Protein AF-A0A564Y5X0-F1 (afdb_monomer)

Secondary structure (DSSP, 8-state):
-HHHHHHHHHHTT-----SSHHHHHHHHHHHHHHHHHHHH---HHHHHHHHHHHHHHHHHHHHH-SS-TT-HHHHHHHHHHHHHHHHHHTSTTTHHHHHHHHHHHHHHS-HHHHHHHHHHHHGGG-

pLDDT: mean 91.59, std 8.65, range [53.72, 98.38]

Mean predicted aligned error: 3.65 Å

Organism: Hymenolepis diminuta (NCBI:txid6216)

Foldseek 3Di:
DVVLLVVLVVLLPPEADPPPVVSNLVVLVVVLVVLVVLVVDPDPSNVLSSLVSLLSHLVVVLVPPDPCLPPVSLQVSLVSRQVVLLVQCLDPVCVVSSLSSNVSSLSSHDPVSVVVVVVVSVVSVD

Sequence (126 aa):
MHSIISLLMGMKFFRVKMHPIEEFVSYFTFLHELGQYFLEVKEKEIRHAMTCLFVEILLPVAAVVRHEVNIPALKNFVDLLYPPAFELANKKKHVLALFPMVTCLLCVGTKTFFLNNWPPFMQLCL

Structure (mmCIF, N/CA/C/O backbone):
data_AF-A0A564Y5X0-F1
#
_entry.id   AF-A0A564Y5X0-F1
#
loop_
_atom_site.group_PDB
_atom_site.id
_atom_site.type_symbol
_atom_site.label_atom_id
_atom_site.label_alt_id
_atom_site.label_comp_id
_atom_site.label_asym_id
_atom_site.label_entity_id
_atom_site.label_seq_id
_atom_site.pdbx_PDB_ins_code
_atom_site.Cartn_x
_atom_site.Cartn_y
_atom_site.Cartn_z
_atom_site.occupancy
_atom_site.B_iso_or_equiv
_atom_site.auth_seq_id
_atom_site.auth_comp_id
_atom_site.auth_asym_id
_atom_site.auth_atom_id
_atom_site.pdbx_PDB_model_num
ATOM 1 N N . MET A 1 1 ? -20.339 10.689 0.692 1.00 63.31 1 MET A N 1
ATOM 2 C CA . MET A 1 1 ? -19.640 9.430 1.044 1.00 63.31 1 MET A CA 1
ATOM 3 C C . MET A 1 1 ? -19.872 8.333 0.005 1.00 63.31 1 MET A C 1
ATOM 5 O O . MET A 1 1 ? -18.894 7.877 -0.567 1.00 63.31 1 MET A O 1
ATOM 9 N N . HIS A 1 2 ? -21.124 7.961 -0.301 1.00 77.56 2 HIS A N 1
ATOM 10 C CA . HIS A 1 2 ? -21.431 6.883 -1.260 1.00 77.56 2 HIS A CA 1
ATOM 11 C C . HIS A 1 2 ? -20.774 7.085 -2.642 1.00 77.56 2 HIS A C 1
ATOM 13 O O . HIS A 1 2 ? -20.114 6.179 -3.134 1.00 77.56 2 HIS A O 1
ATOM 19 N N . SER A 1 3 ? -20.825 8.301 -3.201 1.00 88.31 3 SER A N 1
ATOM 20 C CA . SER A 1 3 ? -20.221 8.608 -4.509 1.00 88.31 3 SER A CA 1
ATOM 21 C C . SER A 1 3 ? -18.696 8.436 -4.552 1.00 88.31 3 SER A C 1
ATOM 23 O O . SER A 1 3 ? -18.165 7.984 -5.560 1.00 88.31 3 SER A O 1
ATOM 25 N N . ILE A 1 4 ? -17.990 8.752 -3.458 1.00 90.88 4 ILE A N 1
ATOM 26 C CA . ILE A 1 4 ? -16.527 8.590 -3.367 1.00 90.88 4 ILE A CA 1
ATOM 27 C C . ILE A 1 4 ? -16.173 7.105 -3.315 1.00 90.88 4 ILE A C 1
ATOM 29 O O . ILE A 1 4 ? -15.284 6.655 -4.027 1.00 90.88 4 ILE A O 1
ATOM 33 N N . ILE A 1 5 ? -16.898 6.325 -2.513 1.00 91.19 5 ILE A N 1
ATOM 34 C CA . ILE A 1 5 ? -16.671 4.880 -2.418 1.00 91.19 5 ILE A CA 1
ATOM 35 C C . ILE A 1 5 ? -16.963 4.205 -3.766 1.00 91.19 5 ILE A C 1
ATOM 37 O O . ILE A 1 5 ? -16.176 3.371 -4.205 1.00 91.19 5 ILE A O 1
ATOM 41 N N . SER A 1 6 ? -18.038 4.589 -4.464 1.00 91.38 6 SER A N 1
ATOM 42 C CA . SER A 1 6 ? -18.330 4.093 -5.816 1.00 91.38 6 SER A CA 1
ATOM 43 C C . SER A 1 6 ? -17.222 4.432 -6.815 1.00 91.38 6 SER A C 1
ATOM 45 O O . SER A 1 6 ? -16.843 3.571 -7.608 1.00 91.38 6 SER A O 1
ATOM 47 N N . LEU A 1 7 ? -16.664 5.647 -6.750 1.00 92.94 7 LEU A N 1
ATOM 48 C CA . LEU A 1 7 ? -15.524 6.043 -7.576 1.00 92.94 7 LEU A CA 1
ATOM 49 C C . LEU A 1 7 ? -14.298 5.166 -7.286 1.00 92.94 7 LEU A C 1
ATOM 51 O O . LEU A 1 7 ? -13.752 4.566 -8.208 1.00 92.94 7 LEU A O 1
ATOM 55 N N . LEU A 1 8 ? -13.919 5.017 -6.012 1.00 93.50 8 LEU A N 1
ATOM 56 C CA . LEU A 1 8 ? -12.794 4.172 -5.590 1.00 93.50 8 LEU A CA 1
ATOM 57 C C . LEU A 1 8 ? -12.979 2.711 -6.024 1.00 93.50 8 LEU A C 1
ATOM 59 O O . LEU A 1 8 ? -12.039 2.082 -6.504 1.00 93.50 8 LEU A O 1
ATOM 63 N N . MET A 1 9 ? -14.199 2.178 -5.924 1.00 89.50 9 MET A N 1
ATOM 64 C CA . MET A 1 9 ? -14.514 0.836 -6.415 1.00 89.50 9 MET A CA 1
ATOM 65 C C . MET A 1 9 ? -14.356 0.711 -7.934 1.00 89.50 9 MET A C 1
ATOM 67 O O . MET A 1 9 ? -13.952 -0.348 -8.410 1.00 89.50 9 MET A O 1
ATOM 71 N N . GLY A 1 10 ? -14.649 1.764 -8.701 1.00 91.75 10 GLY A N 1
ATOM 72 C CA . GLY A 1 10 ? -14.394 1.803 -10.143 1.00 91.75 10 GLY A CA 1
ATOM 73 C C . GLY A 1 10 ? -12.901 1.835 -10.482 1.00 91.75 10 GLY A C 1
ATOM 74 O O . GLY A 1 10 ? -12.476 1.260 -11.481 1.00 91.75 10 GLY A O 1
ATOM 75 N N . MET A 1 11 ? -12.079 2.432 -9.618 1.00 94.19 11 MET A N 1
ATOM 76 C CA . MET A 1 11 ? -10.634 2.552 -9.832 1.00 94.19 11 MET A CA 1
ATOM 77 C C . MET A 1 11 ? -9.872 1.231 -9.695 1.00 94.19 11 MET A C 1
ATOM 79 O O . MET A 1 11 ? -8.729 1.158 -10.131 1.00 94.19 11 MET A O 1
ATOM 83 N N . LYS A 1 12 ? -10.487 0.158 -9.176 1.00 87.38 12 LYS A N 1
ATOM 84 C CA . LYS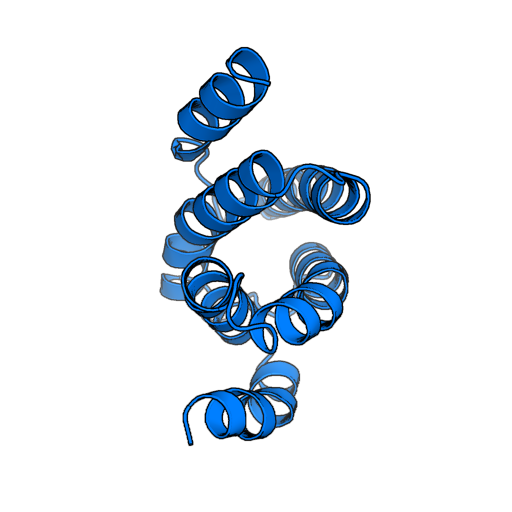 A 1 12 ? -9.848 -1.173 -9.089 1.00 87.38 12 LYS A CA 1
ATOM 85 C C . LYS A 1 12 ? -9.411 -1.742 -10.446 1.00 87.38 12 LYS A C 1
ATOM 87 O O . LYS A 1 12 ? -8.606 -2.663 -10.507 1.00 87.38 12 LYS A O 1
ATOM 92 N N . PHE A 1 13 ? -9.959 -1.214 -11.543 1.00 88.44 13 PHE A N 1
ATOM 93 C CA . PHE A 1 13 ? -9.575 -1.586 -12.904 1.00 88.44 13 PHE A CA 1
ATOM 94 C C . PHE A 1 13 ? -8.334 -0.844 -13.413 1.00 88.44 13 PHE A C 1
ATOM 96 O O . PHE A 1 13 ? -7.881 -1.122 -14.522 1.00 88.44 13 PHE A O 1
ATOM 103 N N . PHE A 1 14 ? -7.769 0.075 -12.626 1.00 91.06 14 PHE A N 1
ATOM 104 C CA . PHE A 1 14 ? -6.496 0.716 -12.924 1.00 91.06 14 PHE A CA 1
ATOM 105 C C . PHE A 1 14 ? -5.388 -0.341 -13.004 1.00 91.06 14 PHE A C 1
ATOM 107 O O . PHE A 1 14 ? -5.143 -1.085 -12.054 1.00 91.06 14 PHE A O 1
ATOM 114 N N . ARG A 1 15 ? -4.730 -0.436 -14.163 1.00 89.75 15 ARG A N 1
ATOM 115 C CA . ARG A 1 15 ? -3.658 -1.404 -14.413 1.00 89.75 15 ARG A CA 1
ATOM 116 C C . ARG A 1 15 ? -2.332 -0.678 -14.542 1.00 89.75 15 ARG A C 1
ATOM 118 O O . ARG A 1 15 ? -2.132 0.082 -15.483 1.00 89.75 15 ARG A O 1
ATOM 125 N N . VAL A 1 16 ? -1.425 -0.970 -13.620 1.00 91.50 16 VAL A N 1
ATOM 126 C CA . VAL A 1 16 ? -0.036 -0.524 -13.696 1.00 91.50 16 VAL A CA 1
ATOM 127 C C . VAL A 1 16 ? 0.696 -1.379 -14.724 1.00 91.50 16 VAL A C 1
ATOM 129 O O . VAL A 1 16 ? 0.649 -2.609 -14.663 1.00 91.50 16 VAL A O 1
ATOM 132 N N . LYS A 1 17 ? 1.395 -0.729 -15.653 1.00 89.19 17 LYS A N 1
ATOM 133 C CA . LYS A 1 17 ? 2.390 -1.373 -16.515 1.00 89.19 17 LYS A CA 1
ATOM 134 C C . LYS A 1 17 ? 3.785 -1.053 -15.992 1.00 89.19 17 LYS A C 1
ATOM 136 O O . LYS A 1 17 ? 4.023 0.069 -15.559 1.00 89.19 17 LYS A O 1
ATOM 141 N N . MET A 1 18 ? 4.692 -2.025 -16.064 1.00 85.50 18 MET A N 1
ATOM 142 C CA . MET A 1 18 ? 6.096 -1.840 -15.661 1.00 85.50 18 MET A CA 1
ATOM 143 C C . MET A 1 18 ? 6.926 -1.127 -16.738 1.00 85.50 18 MET A C 1
ATOM 145 O O . MET A 1 18 ? 7.901 -0.447 -16.431 1.00 85.50 18 MET A O 1
ATOM 149 N N . HIS A 1 19 ? 6.521 -1.258 -18.004 1.00 85.44 19 HIS A N 1
ATOM 150 C CA . HIS A 1 19 ? 7.206 -0.665 -19.146 1.00 85.44 19 HIS A CA 1
ATOM 151 C C . HIS A 1 19 ? 6.237 0.126 -20.037 1.00 85.44 19 HIS A C 1
ATOM 153 O O . HIS A 1 19 ? 5.120 -0.353 -20.269 1.00 85.44 19 HIS A O 1
ATOM 159 N N . PRO A 1 20 ? 6.680 1.269 -20.595 1.00 90.75 20 PRO A N 1
ATOM 160 C CA . PRO A 1 20 ? 7.971 1.921 -20.338 1.00 90.75 20 PRO A CA 1
ATOM 161 C C . PRO A 1 20 ? 8.046 2.516 -18.914 1.00 90.75 20 PRO A C 1
ATOM 163 O O . PRO A 1 20 ? 7.029 2.664 -18.235 1.00 90.75 20 PRO A O 1
ATOM 166 N N . ILE A 1 21 ? 9.257 2.802 -18.428 1.00 87.69 21 ILE A N 1
ATOM 167 C CA . ILE A 1 21 ? 9.482 3.187 -17.023 1.00 87.69 21 ILE A CA 1
ATOM 168 C C . ILE A 1 21 ? 8.804 4.518 -16.664 1.00 87.69 21 ILE A C 1
ATOM 170 O O . ILE A 1 21 ? 8.351 4.710 -15.539 1.00 87.69 21 ILE A O 1
ATOM 174 N N . GLU A 1 22 ? 8.679 5.426 -17.626 1.00 90.69 22 GLU A N 1
ATOM 175 C CA . GLU A 1 22 ? 8.035 6.729 -17.470 1.00 90.69 22 GLU A CA 1
ATOM 176 C C . GLU A 1 22 ? 6.5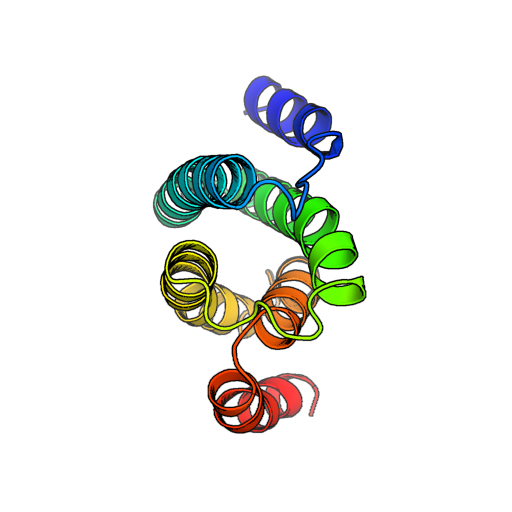31 6.592 -17.181 1.00 90.69 22 GLU A C 1
ATOM 178 O O . GLU A 1 22 ? 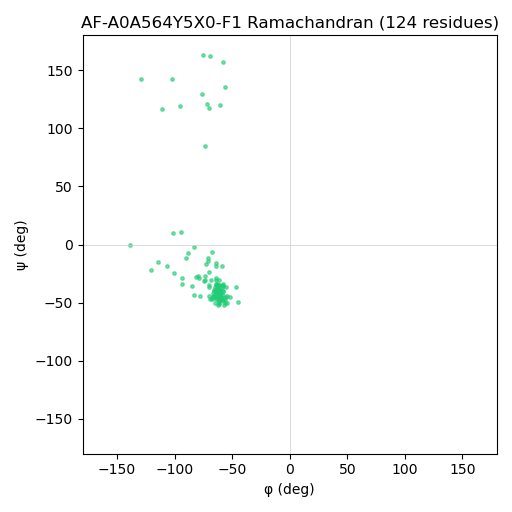5.977 7.337 -16.366 1.00 90.69 22 GLU A O 1
ATOM 183 N N . GLU A 1 23 ? 5.872 5.607 -17.804 1.00 91.44 23 GLU A N 1
ATOM 184 C CA . GLU A 1 23 ? 4.475 5.269 -17.513 1.00 91.44 23 GLU A CA 1
ATOM 185 C C . GLU A 1 23 ? 4.349 4.699 -16.101 1.00 91.44 23 GLU A C 1
ATOM 187 O O . GLU A 1 23 ? 3.499 5.151 -15.334 1.00 91.44 23 GLU A O 1
ATOM 192 N N . PHE A 1 24 ? 5.238 3.774 -15.722 1.00 91.12 24 PHE A N 1
ATOM 193 C CA . PHE A 1 24 ? 5.271 3.225 -14.366 1.00 91.12 24 PHE A CA 1
ATOM 194 C C . PHE A 1 24 ? 5.419 4.320 -13.304 1.00 91.12 24 PHE A C 1
ATOM 196 O O . PHE A 1 24 ? 4.664 4.350 -12.330 1.00 91.12 24 PHE A O 1
ATOM 203 N N . VAL A 1 25 ? 6.359 5.249 -13.506 1.00 92.06 25 VAL A N 1
ATOM 204 C CA . VAL A 1 25 ? 6.567 6.389 -12.605 1.00 92.06 25 VAL A CA 1
ATOM 205 C C . VAL A 1 25 ? 5.305 7.240 -12.523 1.00 92.06 25 VAL A C 1
ATOM 207 O O . VAL A 1 25 ? 4.872 7.548 -11.418 1.00 92.06 25 VAL A O 1
ATOM 210 N N . SER A 1 26 ? 4.667 7.546 -13.654 1.00 93.69 26 SER A N 1
ATOM 211 C CA . SER A 1 26 ? 3.431 8.339 -13.691 1.00 93.69 26 SER A CA 1
ATOM 212 C C . SER A 1 26 ? 2.275 7.655 -12.952 1.00 93.69 26 SER A C 1
ATOM 214 O O . SER A 1 26 ? 1.537 8.309 -12.211 1.00 93.69 26 SER A O 1
ATOM 216 N N . TYR A 1 27 ? 2.145 6.328 -13.074 1.00 95.00 27 TYR A N 1
ATOM 217 C CA . TYR A 1 27 ? 1.176 5.555 -12.297 1.00 95.00 27 TYR A CA 1
ATOM 218 C C . TYR A 1 27 ? 1.450 5.650 -10.795 1.00 95.00 27 TYR A C 1
ATOM 220 O O . TYR A 1 27 ? 0.521 5.865 -10.019 1.00 95.00 27 TYR A O 1
ATOM 228 N N . PHE A 1 28 ? 2.709 5.532 -10.369 1.00 94.50 28 PHE A N 1
ATOM 229 C CA . PHE A 1 28 ? 3.062 5.632 -8.952 1.00 94.50 28 PHE A CA 1
ATOM 230 C C . PHE A 1 28 ? 3.005 7.057 -8.402 1.00 94.50 28 PHE A C 1
ATOM 232 O O . PHE A 1 28 ? 2.703 7.218 -7.223 1.00 94.50 28 PHE A O 1
ATOM 239 N N . THR A 1 29 ? 3.196 8.087 -9.227 1.00 94.94 29 THR A N 1
ATOM 240 C CA . THR A 1 29 ? 2.906 9.478 -8.852 1.00 94.94 29 THR A CA 1
ATOM 241 C C . THR A 1 29 ? 1.422 9.648 -8.537 1.00 94.94 29 THR A C 1
ATOM 243 O O . THR A 1 29 ? 1.083 10.143 -7.465 1.00 94.94 29 THR A O 1
ATOM 246 N N . PHE A 1 30 ? 0.536 9.145 -9.400 1.00 95.75 30 PHE A N 1
ATOM 247 C CA . PHE A 1 30 ? -0.905 9.156 -9.140 1.00 95.75 30 PHE A CA 1
ATOM 248 C C . PHE A 1 30 ? -1.280 8.361 -7.879 1.00 95.75 30 PHE A C 1
ATOM 250 O O . PHE A 1 30 ? -2.027 8.837 -7.024 1.00 95.75 30 PHE A O 1
ATOM 257 N N . LEU A 1 31 ? -0.730 7.154 -7.711 1.00 96.69 31 LEU A N 1
ATOM 258 C CA . LEU A 1 31 ? -0.959 6.365 -6.497 1.00 96.69 31 LEU A CA 1
ATOM 259 C C . LEU A 1 31 ? -0.437 7.077 -5.247 1.00 96.69 31 LEU A C 1
ATOM 261 O O . LEU A 1 31 ? -1.060 6.975 -4.195 1.00 96.69 31 LEU A O 1
ATOM 265 N N . HIS A 1 32 ? 0.663 7.820 -5.344 1.00 97.06 32 HIS A N 1
ATOM 266 C CA .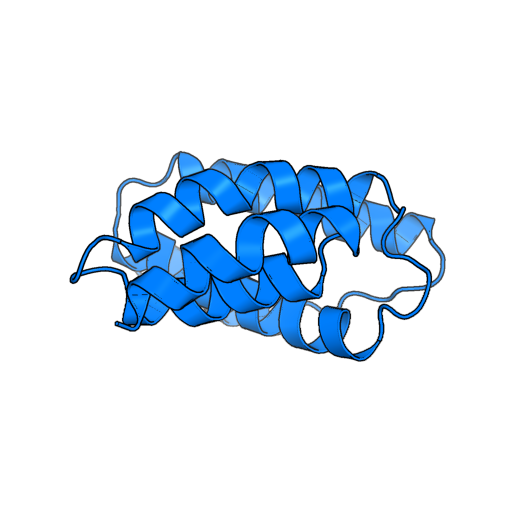 HIS A 1 32 ? 1.194 8.612 -4.241 1.00 97.06 32 HIS A CA 1
ATOM 267 C C . HIS A 1 32 ? 0.247 9.750 -3.841 1.00 97.06 32 HIS A C 1
ATOM 269 O O . HIS A 1 32 ? 0.059 9.970 -2.648 1.00 97.06 32 HIS A O 1
ATOM 275 N N . GLU A 1 33 ? -0.411 10.420 -4.789 1.00 97.06 33 GLU A N 1
ATOM 276 C CA . GLU A 1 33 ? -1.466 11.406 -4.494 1.00 97.06 33 GLU A CA 1
ATOM 277 C C . GLU A 1 33 ? -2.659 10.762 -3.774 1.00 97.06 33 GLU A C 1
ATOM 279 O O . GLU A 1 33 ? -3.133 11.282 -2.761 1.00 97.06 33 GLU A O 1
ATOM 284 N N . LEU A 1 34 ? -3.093 9.575 -4.216 1.00 97.25 34 LEU A N 1
ATOM 285 C CA . LEU A 1 34 ? -4.088 8.796 -3.471 1.00 97.25 34 LEU A CA 1
ATOM 286 C C . LEU A 1 34 ? -3.568 8.403 -2.086 1.00 97.25 34 LEU A C 1
ATOM 288 O O . LEU A 1 34 ? -4.326 8.380 -1.122 1.00 97.25 34 LEU A O 1
ATOM 292 N N . GLY A 1 35 ? -2.279 8.098 -1.965 1.00 97.94 35 GLY A N 1
ATOM 293 C CA . GLY A 1 35 ? -1.637 7.807 -0.693 1.00 97.94 35 GLY A CA 1
ATOM 294 C C . GLY A 1 35 ? -1.721 8.988 0.271 1.00 97.94 35 GLY A C 1
ATOM 295 O O . GLY A 1 35 ? -2.089 8.794 1.424 1.00 97.94 35 GLY A O 1
ATOM 296 N N . GLN A 1 36 ? -1.480 10.213 -0.202 1.00 98.19 36 GLN A N 1
ATOM 297 C CA . GLN A 1 36 ? -1.669 11.431 0.595 1.00 98.19 36 GLN A CA 1
ATOM 298 C C . GLN A 1 36 ? -3.130 11.592 1.023 1.00 98.19 36 GLN A C 1
ATOM 300 O O . GLN A 1 36 ? -3.409 11.766 2.209 1.00 98.19 36 GLN A O 1
ATOM 305 N N . TYR A 1 37 ? -4.076 11.413 0.095 1.00 97.38 37 TYR A N 1
ATOM 306 C CA . TYR A 1 37 ? -5.502 11.466 0.419 1.00 97.38 37 TYR A CA 1
ATOM 307 C C . TYR A 1 37 ? -5.890 10.438 1.498 1.00 97.38 37 TYR A C 1
ATOM 309 O O . TYR A 1 37 ? -6.626 10.761 2.430 1.00 97.38 37 T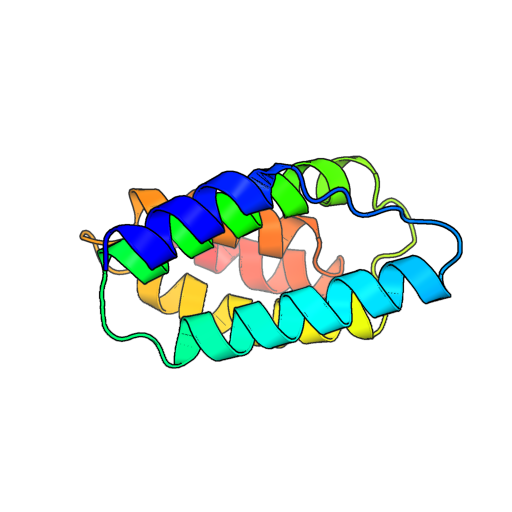YR A O 1
ATOM 317 N N . PHE A 1 38 ? -5.338 9.221 1.448 1.00 97.75 38 PHE A N 1
ATOM 318 C CA . PHE A 1 38 ? -5.561 8.195 2.474 1.00 97.75 38 PHE A CA 1
ATOM 319 C C . PHE A 1 38 ? 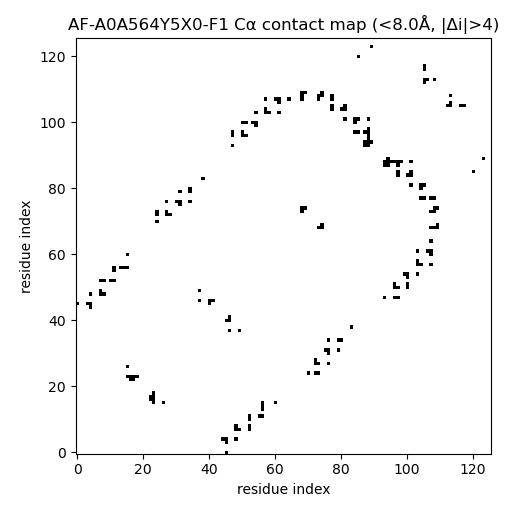-5.148 8.660 3.882 1.00 97.75 38 PHE A C 1
ATOM 321 O O . PHE A 1 38 ? -5.815 8.301 4.858 1.00 97.75 38 PHE A O 1
ATOM 328 N N . LEU A 1 39 ? -4.083 9.462 3.997 1.00 97.69 39 LEU A N 1
ATOM 329 C CA . LEU A 1 39 ? -3.607 10.002 5.276 1.00 97.69 39 LEU A CA 1
ATOM 330 C C . LEU A 1 39 ? -4.507 11.121 5.819 1.00 97.69 39 LEU A C 1
ATOM 332 O O . LEU A 1 39 ? -4.639 11.264 7.035 1.00 97.69 39 LEU A O 1
ATOM 336 N N . GLU A 1 40 ? -5.151 11.885 4.937 1.00 96.94 40 GLU A N 1
ATOM 337 C CA . GLU A 1 40 ? -5.996 13.031 5.296 1.00 96.94 40 GLU A CA 1
ATOM 338 C C . GLU A 1 40 ? -7.440 12.644 5.645 1.00 96.94 40 GLU A C 1
ATOM 340 O O . GLU A 1 40 ? -8.055 13.236 6.539 1.00 96.94 40 GLU A O 1
ATOM 345 N N . VAL A 1 41 ? -7.990 11.639 4.956 1.00 95.56 41 VAL A N 1
ATOM 346 C CA . VAL A 1 41 ? -9.369 11.158 5.144 1.00 95.56 41 VAL A CA 1
ATOM 347 C C . VAL A 1 41 ? -9.601 10.765 6.596 1.00 95.56 41 VAL A C 1
ATOM 349 O O . VA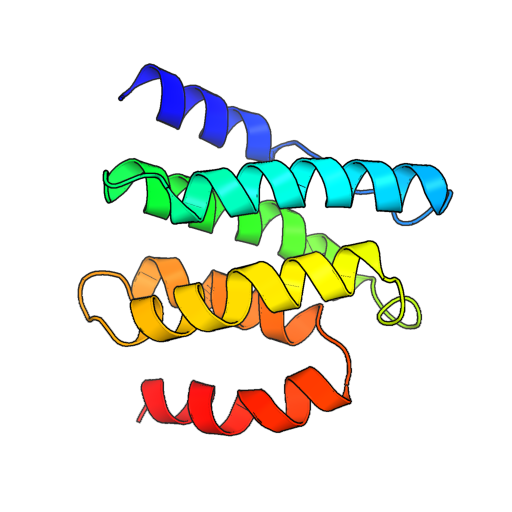L A 1 41 ? -8.787 10.055 7.178 1.00 95.56 41 VAL A O 1
ATOM 352 N N . LYS A 1 42 ? -10.732 11.143 7.201 1.00 93.69 42 LYS A N 1
ATOM 353 C CA . LYS A 1 42 ? -11.085 10.765 8.591 1.00 93.69 42 LYS A CA 1
ATOM 354 C C . LYS A 1 42 ? -12.084 9.613 8.646 1.00 93.69 42 LYS A C 1
ATOM 356 O O . LYS A 1 42 ? -12.133 8.866 9.623 1.00 93.69 42 LYS A O 1
ATOM 361 N N . GLU A 1 43 ? -12.853 9.464 7.580 1.00 95.00 43 GLU A N 1
ATOM 362 C CA . GLU A 1 43 ? -13.911 8.492 7.390 1.00 95.00 43 GLU A CA 1
ATOM 363 C C . GLU A 1 43 ? -13.319 7.089 7.239 1.00 95.00 43 GLU A C 1
ATOM 365 O O . GLU A 1 43 ? -12.579 6.787 6.297 1.00 95.00 43 GLU A O 1
ATOM 370 N N . LYS A 1 44 ? -13.668 6.203 8.173 1.00 94.00 44 LYS A N 1
ATOM 371 C CA . LYS A 1 44 ? -13.163 4.827 8.216 1.00 94.00 44 LYS A CA 1
ATOM 372 C C . LYS A 1 44 ? -13.488 4.070 6.928 1.00 94.00 44 LYS A C 1
ATOM 374 O O . LYS A 1 44 ? -12.639 3.351 6.414 1.00 94.00 44 LYS A O 1
ATOM 379 N N . GLU A 1 45 ? -14.705 4.229 6.429 1.00 94.56 45 GLU A N 1
ATOM 380 C CA . GLU A 1 45 ? -15.245 3.521 5.272 1.00 94.56 45 GLU A CA 1
ATOM 381 C C . GLU A 1 45 ? -14.479 3.891 3.999 1.00 94.56 45 GLU A C 1
ATOM 383 O O . GLU A 1 45 ? -14.173 3.020 3.187 1.00 94.56 45 GLU A O 1
ATOM 388 N N . ILE A 1 46 ? -14.104 5.167 3.856 1.00 96.12 46 ILE A N 1
ATOM 389 C CA . ILE A 1 46 ? -13.296 5.641 2.728 1.00 96.12 46 ILE A CA 1
ATOM 390 C C . ILE A 1 46 ? -11.876 5.085 2.843 1.00 96.12 46 ILE A C 1
ATOM 392 O O . ILE A 1 46 ? -11.389 4.499 1.880 1.00 96.12 46 ILE A O 1
ATOM 396 N N . ARG A 1 47 ? -11.237 5.163 4.023 1.00 96.06 47 ARG A N 1
ATOM 397 C CA . ARG A 1 47 ? -9.906 4.560 4.225 1.00 96.06 47 ARG A CA 1
ATOM 398 C C . ARG A 1 47 ? -9.902 3.074 3.887 1.00 96.06 47 ARG A C 1
ATOM 400 O O . ARG A 1 47 ? -9.008 2.618 3.190 1.00 96.06 47 ARG A O 1
ATOM 407 N N . HIS A 1 48 ? -10.904 2.326 4.348 1.00 96.94 48 HIS A N 1
ATOM 408 C CA . HIS A 1 48 ? -11.035 0.894 4.065 1.00 96.94 48 HIS A CA 1
ATOM 409 C C . HIS A 1 48 ? -11.227 0.614 2.572 1.00 96.94 48 HIS A C 1
ATOM 411 O O . HIS A 1 48 ? -10.571 -0.280 2.045 1.00 96.94 48 HIS A O 1
ATOM 417 N N . ALA A 1 49 ? -12.039 1.406 1.868 1.00 96.50 49 ALA A N 1
ATOM 418 C CA . ALA A 1 49 ? -12.177 1.288 0.417 1.00 96.50 49 ALA A CA 1
ATOM 419 C C . ALA A 1 49 ? -10.853 1.564 -0.320 1.00 96.50 49 ALA A C 1
ATOM 421 O O . ALA A 1 49 ? -10.500 0.834 -1.244 1.00 96.50 49 ALA A O 1
ATOM 422 N N . MET A 1 50 ? -10.088 2.570 0.117 1.00 97.50 50 MET A N 1
ATOM 423 C CA . MET A 1 50 ? -8.763 2.868 -0.438 1.00 97.50 50 MET A CA 1
ATOM 424 C C . MET A 1 50 ? -7.753 1.758 -0.155 1.00 97.50 50 MET A C 1
ATOM 426 O O . MET A 1 50 ? -6.981 1.392 -1.032 1.00 97.50 50 MET A O 1
ATOM 430 N N . THR A 1 51 ? -7.782 1.176 1.043 1.00 97.62 51 THR A N 1
ATOM 431 C CA . THR A 1 51 ? -6.962 0.013 1.388 1.00 97.62 51 THR A CA 1
ATOM 432 C C . THR A 1 51 ? -7.226 -1.151 0.433 1.00 97.62 51 THR A C 1
ATOM 434 O O . THR A 1 51 ? -6.277 -1.719 -0.10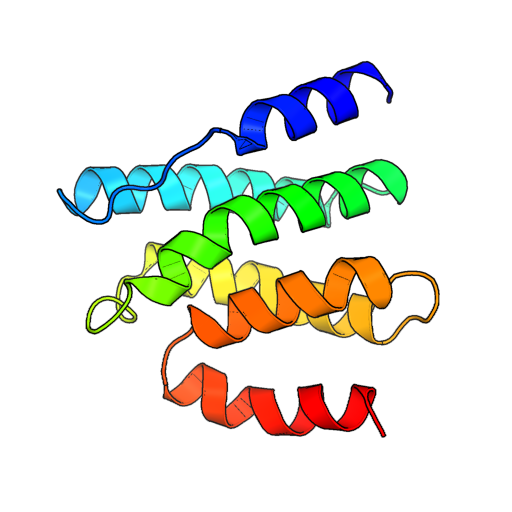4 1.00 97.62 51 THR A O 1
ATOM 437 N N . CYS A 1 52 ? -8.495 -1.463 0.150 1.00 96.19 52 CYS A N 1
ATOM 438 C CA . CYS A 1 52 ? -8.850 -2.483 -0.840 1.00 96.19 52 CYS A CA 1
ATOM 439 C C . CYS A 1 52 ? -8.347 -2.121 -2.245 1.00 96.19 52 CYS A C 1
ATOM 441 O O . CYS A 1 52 ? -7.787 -2.973 -2.928 1.00 96.19 52 CYS A O 1
ATOM 443 N N . LEU A 1 53 ? -8.494 -0.859 -2.661 1.00 97.19 53 LEU A N 1
ATOM 444 C CA . LEU A 1 53 ? -7.993 -0.375 -3.949 1.00 97.19 53 LEU A CA 1
ATOM 445 C C . LEU A 1 53 ? -6.474 -0.568 -4.083 1.00 97.19 53 LEU A C 1
ATOM 447 O O . LEU A 1 53 ? -6.007 -1.081 -5.098 1.00 97.19 53 LEU A O 1
ATOM 451 N N . PHE A 1 54 ? -5.702 -0.194 -3.060 1.00 97.69 54 PHE A N 1
ATOM 452 C CA . PHE A 1 54 ? -4.253 -0.382 -3.075 1.00 97.69 54 PHE A CA 1
ATOM 453 C C . PHE A 1 54 ? -3.876 -1.859 -3.162 1.00 97.69 54 PHE A C 1
ATOM 455 O O . PHE A 1 54 ? -2.971 -2.195 -3.915 1.00 97.69 54 PHE A O 1
ATOM 462 N N . VAL A 1 55 ? -4.575 -2.753 -2.461 1.00 96.88 55 VAL A N 1
ATOM 463 C CA . VAL A 1 55 ? -4.327 -4.203 -2.552 1.00 96.88 55 VAL A CA 1
ATOM 464 C C . VAL A 1 55 ? -4.563 -4.719 -3.973 1.00 96.88 55 VAL A C 1
ATOM 466 O O . VAL A 1 55 ? -3.693 -5.385 -4.525 1.00 96.88 55 VAL A O 1
ATOM 469 N N . GLU A 1 56 ? -5.696 -4.368 -4.586 1.00 95.75 56 GLU A N 1
ATOM 470 C CA . GLU A 1 56 ? -6.051 -4.785 -5.953 1.00 95.75 56 GLU A CA 1
ATOM 471 C C . GLU A 1 56 ? -5.014 -4.334 -6.995 1.00 95.75 56 GLU A C 1
ATOM 473 O O . GLU A 1 56 ? -4.732 -5.052 -7.956 1.00 95.75 56 GLU A O 1
ATOM 478 N N . ILE A 1 57 ? -4.416 -3.156 -6.797 1.00 95.25 57 ILE A N 1
ATOM 479 C CA . ILE A 1 57 ? -3.403 -2.599 -7.701 1.00 95.25 57 ILE A CA 1
ATOM 480 C C . ILE A 1 57 ? -2.009 -3.168 -7.412 1.00 95.25 57 ILE A C 1
ATOM 482 O O . ILE A 1 57 ? -1.279 -3.509 -8.344 1.00 95.25 57 ILE A O 1
ATOM 486 N N . LEU A 1 58 ? -1.619 -3.275 -6.139 1.00 94.69 58 LEU A N 1
ATOM 487 C CA . LEU A 1 58 ? -0.268 -3.675 -5.740 1.00 94.69 58 LEU A CA 1
ATOM 488 C C . LEU A 1 58 ? -0.037 -5.180 -5.839 1.00 94.69 58 LEU A C 1
ATOM 490 O O . LEU A 1 58 ? 1.094 -5.587 -6.082 1.00 94.69 58 LEU A O 1
ATOM 494 N N . LEU A 1 59 ? -1.068 -6.013 -5.680 1.00 93.88 59 LEU A N 1
ATOM 495 C CA . LEU A 1 59 ? -0.916 -7.466 -5.750 1.00 93.88 59 LEU A CA 1
ATOM 496 C C . LEU A 1 59 ? -0.384 -7.936 -7.126 1.00 93.88 59 LEU A C 1
ATOM 498 O O . LEU A 1 59 ? 0.594 -8.688 -7.149 1.00 93.88 59 LEU A O 1
ATOM 502 N N . PRO A 1 60 ? -0.915 -7.463 -8.275 1.00 92.44 60 PRO A N 1
ATOM 503 C CA . PRO A 1 60 ? -0.310 -7.720 -9.583 1.00 92.44 60 PRO A CA 1
ATOM 504 C C . PRO A 1 60 ? 1.125 -7.197 -9.714 1.00 92.44 60 PRO A C 1
ATOM 506 O O . PRO A 1 60 ? 1.958 -7.872 -10.312 1.00 92.44 60 PRO A O 1
ATOM 509 N N . VAL A 1 61 ? 1.427 -6.022 -9.146 1.00 91.19 61 VAL A N 1
ATOM 510 C CA . VAL A 1 61 ? 2.779 -5.434 -9.182 1.00 91.19 61 VAL A CA 1
ATOM 511 C C . VAL A 1 61 ? 3.766 -6.312 -8.408 1.00 91.19 61 VAL A C 1
ATOM 513 O O . VAL A 1 61 ? 4.830 -6.647 -8.925 1.00 91.19 61 VAL A O 1
ATOM 516 N N . ALA A 1 62 ? 3.389 -6.767 -7.211 1.00 90.50 62 ALA A N 1
ATOM 517 C CA . ALA A 1 62 ? 4.195 -7.658 -6.379 1.00 90.50 62 ALA A CA 1
ATOM 518 C C . ALA A 1 62 ? 4.541 -8.978 -7.087 1.00 90.50 62 ALA A C 1
ATOM 520 O O . ALA A 1 62 ? 5.632 -9.511 -6.897 1.00 90.50 62 ALA A O 1
ATOM 521 N N . ALA A 1 63 ? 3.645 -9.494 -7.934 1.00 89.81 63 ALA A N 1
ATOM 522 C CA . ALA A 1 63 ? 3.872 -10.734 -8.674 1.00 89.81 63 ALA A CA 1
ATOM 523 C C . ALA A 1 63 ? 4.942 -10.611 -9.778 1.00 89.81 63 ALA A C 1
ATOM 525 O O . ALA A 1 63 ? 5.533 -11.618 -10.183 1.00 89.81 63 ALA A O 1
ATOM 526 N N . VAL A 1 64 ? 5.189 -9.397 -10.284 1.00 85.06 64 VAL A N 1
ATOM 527 C CA . VAL A 1 64 ? 6.074 -9.161 -11.439 1.00 85.06 64 VAL A CA 1
ATOM 528 C C . VAL A 1 64 ? 7.341 -8.376 -11.101 1.00 85.06 64 VAL A C 1
ATOM 530 O O . VAL A 1 64 ? 8.292 -8.416 -11.882 1.00 85.06 64 VAL A O 1
ATOM 533 N N . VAL A 1 65 ? 7.411 -7.714 -9.941 1.00 75.81 65 VAL A N 1
ATOM 534 C CA . VAL A 1 65 ? 8.555 -6.877 -9.545 1.00 75.81 65 VAL A CA 1
ATOM 535 C C . VAL A 1 65 ? 9.769 -7.743 -9.151 1.00 75.81 65 VAL A C 1
ATOM 537 O O . VAL A 1 65 ? 9.988 -8.093 -7.999 1.00 75.81 65 VAL A O 1
ATOM 540 N N . ARG A 1 66 ? 10.570 -8.169 -10.138 1.00 64.50 66 ARG A N 1
ATOM 541 C CA . ARG A 1 66 ? 11.724 -9.074 -9.916 1.00 64.50 66 ARG A CA 1
ATOM 542 C C . ARG A 1 66 ? 13.059 -8.346 -9.719 1.00 64.50 66 ARG A C 1
ATOM 544 O O . ARG A 1 66 ? 13.885 -8.800 -8.934 1.00 64.50 66 ARG A O 1
ATOM 551 N N . HIS A 1 67 ? 13.263 -7.210 -10.393 1.00 57.44 67 HIS A N 1
ATOM 552 C CA . HIS A 1 67 ? 14.518 -6.432 -10.352 1.00 57.44 67 HIS A CA 1
ATOM 553 C C . HIS A 1 67 ? 14.308 -4.904 -10.277 1.00 57.44 67 HIS A C 1
ATOM 555 O O . HIS A 1 67 ? 15.269 -4.146 -10.179 1.00 57.44 67 HIS A O 1
ATOM 561 N N . GLU A 1 68 ? 13.053 -4.451 -10.263 1.00 53.72 68 GLU A N 1
ATOM 562 C CA . GLU A 1 68 ? 12.636 -3.044 -10.410 1.00 53.72 68 GLU A CA 1
ATOM 563 C C . GLU A 1 68 ? 12.272 -2.366 -9.077 1.00 53.72 68 GLU A C 1
ATOM 565 O O . GLU A 1 68 ? 11.792 -1.238 -9.024 1.00 53.72 68 GLU A O 1
ATOM 570 N N . VAL A 1 69 ? 12.563 -3.026 -7.959 1.00 56.53 69 VAL A N 1
ATOM 571 C CA . VAL A 1 69 ? 12.289 -2.535 -6.596 1.00 56.53 69 VAL A CA 1
ATOM 572 C C . VAL A 1 69 ? 13.125 -1.310 -6.196 1.00 56.53 69 VAL A C 1
ATOM 574 O O . VAL A 1 69 ? 12.895 -0.719 -5.145 1.00 56.53 69 VAL A O 1
ATOM 577 N N . ASN A 1 70 ? 14.077 -0.905 -7.039 1.00 58.62 70 ASN A N 1
ATOM 578 C CA . ASN A 1 70 ? 14.892 0.297 -6.859 1.00 58.62 70 ASN A CA 1
ATOM 579 C C . ASN A 1 70 ? 14.327 1.531 -7.583 1.00 58.62 70 ASN A C 1
ATOM 581 O O . ASN A 1 70 ? 15.020 2.541 -7.679 1.00 58.62 70 ASN A O 1
ATOM 585 N N . ILE A 1 71 ? 13.094 1.480 -8.100 1.00 78.38 71 ILE A N 1
ATOM 586 C CA . ILE A 1 71 ? 12.463 2.655 -8.705 1.00 78.38 71 ILE A CA 1
ATOM 587 C C . ILE A 1 71 ? 12.083 3.650 -7.594 1.00 78.38 71 ILE A C 1
ATOM 589 O O . ILE A 1 71 ? 11.277 3.306 -6.722 1.00 78.38 71 ILE A O 1
ATOM 593 N N . PR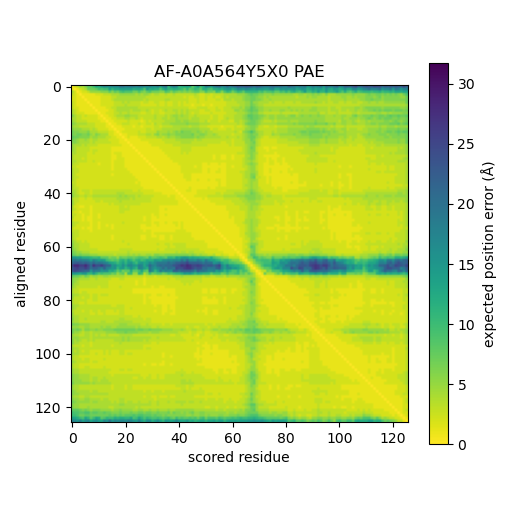O A 1 72 ? 12.598 4.897 -7.623 1.00 87.81 72 PRO A N 1
ATOM 594 C CA . PRO A 1 72 ? 12.343 5.880 -6.570 1.00 87.81 72 PRO A CA 1
ATOM 595 C C . PRO A 1 72 ? 10.855 6.142 -6.315 1.00 87.81 72 PRO A C 1
ATOM 597 O O . PRO A 1 72 ? 10.455 6.285 -5.166 1.00 87.81 72 PRO A O 1
ATOM 600 N N . ALA A 1 73 ? 10.022 6.146 -7.362 1.00 91.19 73 ALA A N 1
ATOM 601 C CA . ALA A 1 73 ? 8.581 6.373 -7.234 1.00 91.19 73 ALA A CA 1
ATOM 602 C C . ALA A 1 73 ? 7.884 5.297 -6.379 1.00 91.19 73 ALA A C 1
ATOM 604 O O . ALA A 1 73 ? 7.120 5.629 -5.474 1.00 91.19 73 ALA A O 1
ATOM 605 N N . LEU A 1 74 ? 8.201 4.016 -6.610 1.00 91.94 74 LEU A N 1
ATOM 606 C CA . LEU A 1 74 ? 7.666 2.904 -5.819 1.00 91.94 74 LEU A CA 1
ATOM 607 C C . LEU A 1 74 ? 8.186 2.953 -4.379 1.00 91.94 74 LEU A C 1
ATOM 609 O O . LEU A 1 74 ? 7.405 2.819 -3.440 1.00 91.94 74 LEU A O 1
ATOM 613 N N . LYS A 1 75 ? 9.489 3.200 -4.198 1.00 91.69 75 LYS A N 1
ATOM 614 C CA . LYS A 1 75 ? 10.084 3.334 -2.863 1.00 91.69 75 LYS A CA 1
ATOM 615 C C . LYS A 1 75 ? 9.410 4.451 -2.060 1.00 91.69 75 LYS A C 1
ATOM 617 O O . LYS A 1 75 ? 9.007 4.214 -0.929 1.00 91.69 75 LYS A O 1
ATOM 622 N N . ASN A 1 76 ? 9.243 5.633 -2.649 1.00 94.50 76 ASN A N 1
ATOM 623 C CA . ASN A 1 76 ? 8.611 6.774 -1.984 1.00 94.50 76 ASN A CA 1
ATOM 624 C C . ASN A 1 76 ? 7.157 6.474 -1.604 1.00 94.50 76 ASN A C 1
ATOM 626 O O . ASN A 1 76 ? 6.718 6.829 -0.516 1.00 94.50 76 ASN A O 1
ATOM 630 N N . PHE A 1 77 ? 6.422 5.778 -2.473 1.00 96.56 77 PHE A N 1
ATOM 631 C CA . PHE A 1 77 ? 5.063 5.334 -2.180 1.00 96.56 77 PHE A CA 1
ATOM 632 C C . PHE A 1 77 ? 5.005 4.347 -1.000 1.00 96.56 77 PHE A C 1
ATOM 634 O O . PHE A 1 77 ? 4.157 4.489 -0.117 1.00 96.56 77 PHE A O 1
ATOM 641 N N . VAL A 1 78 ? 5.923 3.375 -0.949 1.00 96.38 78 VAL A N 1
ATOM 642 C CA . VAL A 1 78 ? 6.027 2.426 0.173 1.00 96.38 78 VAL A CA 1
ATOM 643 C C . VAL A 1 78 ? 6.397 3.144 1.470 1.00 96.38 78 VAL A C 1
ATOM 645 O O . VAL A 1 78 ? 5.735 2.932 2.486 1.00 96.38 78 VAL A O 1
ATOM 648 N N . ASP A 1 79 ? 7.402 4.021 1.430 1.00 96.00 79 ASP A N 1
ATOM 649 C CA . ASP A 1 79 ? 7.864 4.794 2.588 1.00 96.00 79 ASP A CA 1
ATOM 650 C C . ASP A 1 79 ? 6.763 5.722 3.130 1.00 96.00 79 ASP A C 1
ATOM 652 O O . ASP A 1 79 ? 6.645 5.894 4.344 1.00 96.00 79 ASP A O 1
ATOM 656 N N . LEU A 1 80 ? 5.922 6.276 2.248 1.00 98.00 80 LEU A N 1
ATOM 657 C CA . LEU A 1 80 ? 4.768 7.090 2.627 1.00 98.00 80 LEU A CA 1
ATOM 658 C C . LEU A 1 80 ? 3.717 6.277 3.394 1.00 98.00 80 LEU A C 1
ATOM 660 O O . LEU A 1 80 ? 3.215 6.718 4.428 1.00 98.00 80 LEU A O 1
ATOM 664 N N . LEU A 1 81 ? 3.326 5.122 2.852 1.00 98.38 81 LEU A N 1
ATOM 665 C CA . LEU A 1 81 ? 2.128 4.420 3.311 1.00 98.38 81 LEU A CA 1
ATOM 666 C C . LEU A 1 81 ? 2.387 3.362 4.370 1.00 98.38 81 LEU A C 1
ATOM 668 O O . LEU A 1 81 ? 1.495 3.104 5.178 1.00 98.38 81 LEU A O 1
ATOM 672 N N . TYR A 1 82 ? 3.566 2.744 4.392 1.00 98.31 82 TYR A N 1
ATOM 673 C CA . TYR A 1 82 ? 3.811 1.629 5.297 1.00 98.31 82 TYR A CA 1
ATOM 674 C C . TYR A 1 82 ? 3.712 2.017 6.779 1.00 98.31 82 TYR A C 1
ATOM 676 O O . TYR A 1 82 ? 2.929 1.367 7.475 1.00 98.31 82 TYR A O 1
ATOM 684 N N . PRO A 1 83 ? 4.405 3.059 7.291 1.00 97.81 83 PRO A N 1
ATOM 685 C CA . PRO A 1 83 ? 4.330 3.393 8.714 1.00 97.81 83 PRO A CA 1
ATOM 686 C C . PRO A 1 83 ? 2.895 3.649 9.223 1.00 97.81 83 PRO A C 1
ATOM 688 O O . PRO A 1 83 ? 2.493 3.000 10.194 1.00 97.81 83 PRO A O 1
ATOM 691 N N . PRO A 1 84 ? 2.069 4.500 8.574 1.00 97.44 84 PRO A N 1
ATOM 692 C CA . PRO A 1 84 ? 0.699 4.728 9.031 1.00 97.44 84 PRO A CA 1
ATOM 693 C C . PRO A 1 84 ? -0.213 3.513 8.809 1.00 97.44 84 PRO A C 1
ATOM 695 O O . PRO A 1 84 ? -1.077 3.238 9.645 1.00 97.44 84 PRO A O 1
ATOM 698 N N . ALA A 1 85 ? -0.032 2.744 7.728 1.00 97.38 85 ALA A N 1
ATOM 699 C CA . ALA A 1 85 ? -0.799 1.516 7.508 1.00 97.38 85 ALA A CA 1
ATOM 700 C C . ALA A 1 85 ? -0.500 0.461 8.584 1.00 97.38 85 ALA A C 1
ATOM 702 O O . ALA A 1 85 ? -1.421 -0.181 9.091 1.00 97.38 85 ALA A O 1
ATOM 703 N N . PHE A 1 86 ? 0.767 0.325 8.977 1.00 97.56 86 PHE A N 1
ATOM 704 C CA . PHE A 1 86 ? 1.214 -0.582 10.026 1.00 97.56 86 PHE A CA 1
ATOM 705 C C . PHE A 1 86 ? 0.662 -0.192 11.405 1.00 97.56 86 PHE A C 1
ATOM 707 O O . PHE A 1 86 ? 0.132 -1.034 12.136 1.00 97.56 86 PHE A O 1
ATOM 714 N N . GLU A 1 87 ? 0.692 1.098 11.751 1.00 95.75 87 GLU A N 1
ATOM 715 C CA . GLU A 1 87 ? 0.094 1.594 12.997 1.00 95.75 87 GLU A CA 1
ATOM 716 C C . GLU A 1 87 ? -1.428 1.360 13.034 1.00 95.75 87 GLU A C 1
ATOM 718 O O . GLU A 1 87 ? -2.004 1.007 14.066 1.00 95.75 87 GLU A O 1
ATOM 723 N N . LEU A 1 88 ? -2.111 1.515 11.896 1.00 95.06 88 LEU A N 1
ATOM 724 C CA . LEU A 1 88 ? -3.537 1.213 11.794 1.00 95.06 88 LEU A CA 1
ATOM 725 C C . LEU A 1 88 ? -3.817 -0.292 11.871 1.00 95.06 88 LEU A C 1
ATOM 727 O O . LEU A 1 88 ? -4.814 -0.674 12.485 1.00 95.06 88 LEU A O 1
ATOM 731 N N . ALA A 1 89 ? -2.954 -1.143 11.309 1.00 94.88 89 ALA A N 1
ATOM 732 C CA . ALA A 1 89 ? -3.093 -2.599 11.368 1.00 94.88 89 ALA A CA 1
ATOM 733 C C . ALA A 1 89 ? -3.059 -3.139 12.808 1.00 94.88 89 ALA A C 1
ATOM 735 O O . ALA A 1 89 ? -3.776 -4.087 13.116 1.00 94.88 89 ALA A O 1
ATOM 736 N N . ASN A 1 90 ? -2.335 -2.474 13.715 1.00 93.38 90 ASN A N 1
ATOM 737 C CA . ASN A 1 90 ? -2.320 -2.785 15.151 1.00 93.38 90 ASN A CA 1
ATOM 738 C C . ASN A 1 90 ? -3.682 -2.585 15.851 1.00 93.38 90 ASN A C 1
ATOM 740 O O . ASN A 1 90 ? -3.903 -3.049 16.970 1.00 93.38 90 ASN A O 1
ATOM 744 N N . LYS A 1 91 ? -4.628 -1.874 15.225 1.00 93.56 91 LYS A N 1
ATOM 745 C CA . LYS A 1 91 ? -5.934 -1.561 15.817 1.00 93.56 91 LYS A CA 1
ATOM 746 C C . LYS A 1 91 ? -6.962 -2.599 15.358 1.00 93.56 91 LYS A C 1
ATOM 748 O O . LYS A 1 91 ? -7.302 -2.656 14.177 1.00 93.56 91 LYS A O 1
ATOM 753 N N . LYS A 1 92 ? -7.568 -3.342 16.301 1.00 90.12 92 LYS A N 1
ATOM 754 C CA . LYS A 1 92 ? -8.562 -4.417 16.034 1.00 90.12 92 LYS A CA 1
ATOM 755 C C . LYS A 1 92 ? -9.664 -4.035 15.034 1.00 90.12 92 LYS A C 1
ATOM 757 O O . LYS A 1 92 ? -10.075 -4.850 14.221 1.00 90.12 92 LYS A O 1
ATOM 762 N N . LYS A 1 93 ? -10.130 -2.781 15.052 1.00 92.75 93 LYS A N 1
ATOM 763 C CA . LYS A 1 93 ? -11.176 -2.278 14.136 1.00 92.75 93 LYS A CA 1
ATOM 764 C C . LYS A 1 93 ? -10.738 -2.108 12.671 1.00 92.75 93 LYS A C 1
ATOM 766 O O . LYS A 1 93 ? -11.592 -1.872 11.815 1.00 92.75 93 LYS A O 1
ATOM 771 N N . HIS A 1 94 ? -9.437 -2.140 12.396 1.00 94.50 94 HIS A N 1
ATOM 772 C CA . HIS A 1 94 ? -8.847 -1.898 11.078 1.00 94.50 94 HIS A CA 1
ATOM 773 C C . HIS A 1 94 ? -8.044 -3.097 10.560 1.00 94.50 94 HIS A C 1
ATOM 775 O O . HIS A 1 94 ? -7.900 -3.212 9.347 1.00 94.50 94 HIS A O 1
ATOM 781 N N . VAL A 1 95 ? -7.584 -3.988 11.447 1.00 92.94 95 VAL A N 1
ATOM 782 C CA . VAL A 1 95 ? -6.669 -5.098 11.131 1.00 92.94 95 VAL A CA 1
ATOM 783 C C . VAL A 1 95 ? -7.048 -5.865 9.862 1.00 92.94 95 VAL A C 1
ATOM 785 O O . VAL A 1 95 ? -6.216 -5.977 8.974 1.00 92.94 95 VAL A O 1
ATOM 788 N N . LEU A 1 96 ? -8.309 -6.287 9.699 1.00 93.12 96 LEU A N 1
ATOM 789 C CA . LEU A 1 96 ? -8.738 -7.095 8.547 1.00 93.12 96 LEU A CA 1
ATOM 790 C C . LEU A 1 96 ? -8.601 -6.375 7.201 1.00 93.12 96 LEU A C 1
ATOM 792 O O . LEU A 1 96 ? -8.305 -7.014 6.197 1.00 93.12 96 LEU A O 1
ATOM 796 N N . ALA A 1 97 ? -8.809 -5.058 7.177 1.00 95.00 97 ALA A N 1
ATOM 797 C CA . ALA A 1 97 ? -8.623 -4.277 5.962 1.00 95.00 97 ALA A CA 1
ATOM 798 C C . ALA A 1 97 ? -7.132 -4.027 5.710 1.00 95.00 97 ALA A C 1
ATOM 800 O O . ALA A 1 97 ? -6.665 -4.174 4.587 1.00 95.00 97 ALA A O 1
ATOM 801 N N . LEU A 1 98 ? -6.381 -3.654 6.751 1.00 96.44 98 LEU A N 1
ATOM 802 C CA . LEU A 1 98 ? -5.009 -3.164 6.611 1.00 96.44 98 LEU A CA 1
ATOM 803 C C . LEU A 1 98 ? -3.973 -4.282 6.457 1.00 96.44 98 LEU A C 1
ATOM 805 O O . LEU A 1 98 ? -2.959 -4.052 5.807 1.00 96.44 98 LEU A O 1
ATOM 809 N N . PHE A 1 99 ? -4.210 -5.481 6.996 1.00 95.62 99 PHE A N 1
ATOM 810 C CA . PHE A 1 99 ? -3.259 -6.597 6.905 1.00 95.62 99 PHE A CA 1
ATOM 811 C C . PHE A 1 99 ? -2.850 -6.928 5.461 1.00 95.62 99 PHE A C 1
ATOM 813 O O . PHE A 1 99 ? -1.648 -6.969 5.180 1.00 95.62 99 PHE A O 1
ATOM 820 N N . PRO A 1 100 ? -3.801 -7.106 4.519 1.00 96.50 100 PRO A N 1
ATOM 821 C CA . PRO A 1 100 ? -3.467 -7.341 3.118 1.00 96.50 100 PRO A CA 1
ATOM 822 C C . PRO A 1 100 ? -2.668 -6.193 2.492 1.00 96.50 100 PRO A C 1
ATOM 824 O O . PRO A 1 100 ? -1.723 -6.442 1.747 1.00 96.50 100 PRO A O 1
ATOM 827 N N . MET A 1 101 ? -2.994 -4.938 2.820 1.00 97.25 101 MET A N 1
ATOM 828 C CA . MET A 1 101 ? -2.278 -3.771 2.290 1.00 97.25 101 MET A CA 1
ATOM 829 C C . MET A 1 101 ? -0.849 -3.695 2.821 1.00 97.25 101 MET A C 1
ATOM 831 O O . MET A 1 101 ? 0.074 -3.522 2.031 1.00 97.25 101 MET A O 1
ATOM 835 N N . VAL A 1 102 ? -0.648 -3.867 4.130 1.00 97.69 102 VAL A N 1
ATOM 836 C CA . VAL A 1 102 ? 0.689 -3.898 4.742 1.00 97.69 102 VAL A CA 1
ATOM 837 C C . VAL A 1 102 ? 1.522 -5.029 4.139 1.00 97.69 102 VAL A C 1
ATOM 839 O O . VAL A 1 102 ? 2.672 -4.809 3.772 1.00 97.69 102 VAL A O 1
ATOM 842 N N . THR A 1 103 ? 0.922 -6.205 3.936 1.00 96.31 103 THR A N 1
ATOM 843 C CA . THR A 1 103 ? 1.578 -7.333 3.257 1.00 96.31 103 THR A CA 1
ATOM 844 C C . THR A 1 103 ? 1.998 -6.961 1.833 1.00 96.31 103 THR A C 1
ATOM 846 O O . THR A 1 103 ? 3.147 -7.180 1.459 1.00 96.31 103 THR A O 1
ATOM 849 N N . CYS A 1 104 ? 1.110 -6.340 1.047 1.00 96.31 104 CYS A N 1
ATOM 850 C CA . CYS A 1 104 ? 1.440 -5.893 -0.309 1.00 96.31 104 CYS A CA 1
ATOM 851 C C . CYS A 1 104 ? 2.583 -4.868 -0.310 1.00 96.31 104 CYS A C 1
ATOM 853 O O . CYS A 1 104 ? 3.501 -5.003 -1.113 1.00 96.31 104 CYS A O 1
ATOM 855 N N . LEU A 1 105 ? 2.560 -3.887 0.602 1.00 96.75 105 LEU A N 1
ATOM 856 C CA . LEU A 1 105 ? 3.612 -2.872 0.746 1.00 96.75 105 LEU A CA 1
ATOM 857 C C . LEU A 1 105 ? 4.971 -3.489 1.097 1.00 96.75 105 LEU A C 1
ATOM 859 O O . LEU A 1 105 ? 5.988 -3.058 0.561 1.00 96.75 105 LEU A O 1
ATOM 863 N N . LEU A 1 106 ? 4.993 -4.519 1.949 1.00 95.56 106 LEU A N 1
ATOM 864 C CA . LEU A 1 106 ? 6.205 -5.293 2.217 1.00 95.56 106 LEU A CA 1
ATOM 865 C C . LEU A 1 106 ? 6.707 -5.967 0.936 1.00 95.56 106 LEU A C 1
ATOM 867 O O . LEU A 1 106 ? 7.879 -5.819 0.598 1.00 95.56 106 LEU A O 1
ATOM 871 N N . CYS A 1 107 ? 5.832 -6.666 0.208 1.00 93.44 107 CYS A N 1
ATOM 872 C CA . CYS A 1 107 ? 6.203 -7.422 -0.991 1.00 93.44 107 CYS A CA 1
ATOM 873 C C . CYS A 1 107 ? 6.722 -6.552 -2.143 1.00 93.44 107 CYS A C 1
ATOM 875 O O . CYS A 1 107 ? 7.600 -6.997 -2.878 1.00 93.44 107 CYS A O 1
ATOM 877 N N . VAL A 1 108 ? 6.194 -5.337 -2.315 1.00 93.06 108 VAL A N 1
ATOM 878 C CA . VAL A 1 108 ? 6.676 -4.396 -3.344 1.00 93.06 108 VAL A CA 1
ATOM 879 C C . VAL A 1 108 ? 7.829 -3.513 -2.858 1.00 93.06 108 VAL A C 1
ATOM 881 O O . VAL A 1 108 ? 8.401 -2.765 -3.647 1.00 93.06 108 VAL A O 1
ATOM 884 N N . GLY A 1 109 ? 8.167 -3.560 -1.568 1.00 92.62 109 GLY A N 1
ATOM 885 C CA . GLY A 1 109 ? 9.303 -2.844 -1.001 1.00 92.62 109 GLY A CA 1
ATOM 886 C C . GLY A 1 109 ? 10.640 -3.499 -1.350 1.00 92.62 109 GLY A C 1
ATOM 887 O O . GLY A 1 109 ? 10.718 -4.665 -1.733 1.00 92.62 109 GLY A O 1
ATOM 888 N N . THR A 1 110 ? 11.736 -2.752 -1.188 1.00 90.44 110 THR A N 1
ATOM 889 C CA . THR A 1 110 ? 13.087 -3.304 -1.394 1.00 90.44 110 THR A CA 1
ATOM 890 C C . THR A 1 110 ? 13.345 -4.512 -0.490 1.00 90.44 110 THR A C 1
ATOM 892 O O . THR A 1 110 ? 12.782 -4.627 0.598 1.00 90.44 110 THR A O 1
ATOM 895 N N . LYS A 1 111 ? 14.287 -5.381 -0.876 1.00 90.12 111 LYS A N 1
ATOM 896 C CA . LYS A 1 111 ? 14.697 -6.527 -0.046 1.00 90.12 111 LYS A CA 1
ATOM 897 C C . LYS A 1 111 ? 15.060 -6.113 1.387 1.00 90.12 111 LYS A C 1
ATOM 899 O O . LYS A 1 111 ? 14.629 -6.757 2.338 1.00 90.12 111 LYS A O 1
ATOM 904 N N . THR A 1 112 ? 15.834 -5.039 1.544 1.00 91.56 112 THR A N 1
ATOM 905 C CA . THR A 1 112 ? 16.227 -4.519 2.862 1.00 91.56 112 THR A CA 1
ATOM 906 C C . THR A 1 112 ? 15.015 -4.036 3.651 1.00 91.56 112 THR A C 1
ATOM 908 O O . THR A 1 112 ? 14.882 -4.355 4.829 1.00 91.56 112 THR A O 1
ATOM 911 N N . PHE A 1 113 ? 14.101 -3.317 2.996 1.00 94.12 113 PHE A N 1
ATOM 912 C CA . PHE A 1 113 ? 12.859 -2.871 3.615 1.00 94.12 113 PHE A CA 1
ATOM 913 C C . PHE A 1 113 ? 12.011 -4.050 4.106 1.00 94.12 113 PHE A C 1
ATOM 915 O O . PHE A 1 113 ? 11.583 -4.041 5.259 1.00 94.12 113 PHE A O 1
ATOM 922 N N . PHE A 1 114 ? 11.822 -5.078 3.273 1.00 94.50 114 PHE A N 1
ATOM 923 C CA . PHE A 1 114 ? 11.083 -6.285 3.642 1.00 94.50 114 PHE A CA 1
ATOM 924 C C . PHE A 1 114 ? 11.697 -6.957 4.874 1.00 94.50 114 PHE A C 1
ATOM 926 O O . PHE A 1 114 ? 11.002 -7.194 5.857 1.00 94.50 114 PHE A O 1
ATOM 933 N N . LEU A 1 115 ? 13.008 -7.223 4.855 1.00 95.12 115 LEU A N 1
ATOM 934 C CA . LEU A 1 115 ? 13.692 -7.936 5.940 1.00 95.12 115 LEU A CA 1
ATOM 935 C C . LEU A 1 115 ? 13.631 -7.186 7.277 1.00 95.12 115 LEU A C 1
ATOM 937 O O . LEU A 1 115 ? 13.503 -7.821 8.320 1.00 95.12 115 LEU A O 1
ATOM 941 N N . ASN A 1 116 ? 13.679 -5.853 7.247 1.00 96.81 116 ASN A N 1
ATOM 942 C CA . ASN A 1 116 ? 13.616 -5.031 8.455 1.00 96.81 116 ASN A CA 1
ATOM 943 C C . ASN A 1 116 ? 12.206 -4.962 9.061 1.00 96.81 116 ASN A C 1
ATOM 945 O O . ASN A 1 116 ? 12.062 -4.825 10.273 1.00 96.81 116 ASN A O 1
ATOM 949 N N . ASN A 1 117 ? 11.169 -5.041 8.227 1.00 97.31 117 ASN A N 1
ATOM 950 C CA . ASN A 1 117 ? 9.789 -4.772 8.630 1.00 97.31 117 ASN A CA 1
ATOM 951 C C . ASN A 1 117 ? 8.918 -6.033 8.753 1.00 97.31 117 ASN A C 1
ATOM 953 O O . ASN A 1 117 ? 7.894 -6.011 9.435 1.00 97.31 117 ASN A O 1
ATOM 957 N N . TRP A 1 118 ? 9.339 -7.149 8.155 1.00 95.88 118 TRP A N 1
ATOM 958 C CA . TRP A 1 118 ? 8.636 -8.427 8.236 1.00 95.88 118 TRP A CA 1
ATOM 959 C C . TRP A 1 118 ? 8.519 -8.978 9.669 1.00 95.88 118 TRP A C 1
ATOM 961 O O . TRP A 1 118 ? 7.404 -9.332 10.060 1.00 95.88 118 TRP A O 1
ATOM 971 N N . PRO A 1 119 ? 9.586 -9.031 10.499 1.00 95.94 119 PRO A N 1
ATOM 972 C CA . PRO A 1 119 ? 9.461 -9.585 11.848 1.00 95.94 119 PRO A CA 1
ATOM 973 C C . PRO A 1 119 ? 8.492 -8.803 12.756 1.00 95.94 119 PRO A C 1
ATOM 975 O O . PRO A 1 119 ? 7.627 -9.446 13.352 1.00 95.94 119 PRO A O 1
ATOM 978 N N . PRO A 1 120 ? 8.541 -7.452 12.835 1.00 95.06 120 PRO A N 1
ATOM 979 C CA . PRO A 1 120 ? 7.534 -6.676 13.564 1.00 95.06 120 PRO A CA 1
ATOM 980 C C . PRO A 1 120 ? 6.107 -6.899 13.052 1.00 95.06 120 PRO A C 1
ATOM 982 O O . PRO A 1 120 ? 5.168 -6.932 13.841 1.00 95.06 120 PRO A O 1
ATOM 985 N N . PHE A 1 121 ? 5.926 -7.083 11.740 1.00 94.56 121 PHE A N 1
ATOM 986 C CA . PHE A 1 121 ? 4.614 -7.374 11.168 1.00 94.56 121 PHE A CA 1
ATOM 987 C C . PHE A 1 121 ? 4.065 -8.735 11.580 1.00 94.56 121 PHE A C 1
ATOM 989 O O . PHE A 1 121 ? 2.903 -8.834 11.969 1.00 94.56 121 PHE A O 1
ATOM 996 N N . MET A 1 122 ? 4.908 -9.763 11.594 1.00 91.19 122 MET A N 1
ATOM 997 C CA . MET A 1 122 ? 4.510 -11.095 12.049 1.00 91.19 122 MET A CA 1
ATOM 998 C C . MET A 1 122 ? 4.128 -11.137 13.530 1.00 91.19 122 MET A C 1
ATOM 1000 O O . MET A 1 122 ? 3.273 -11.935 13.906 1.00 91.19 122 MET A O 1
ATOM 1004 N N . GLN A 1 123 ? 4.698 -10.261 14.362 1.00 90.88 123 GLN A N 1
ATOM 1005 C CA . GLN A 1 123 ? 4.308 -10.143 15.771 1.00 90.88 123 GLN A CA 1
ATOM 1006 C C . GLN A 1 123 ? 2.857 -9.679 15.957 1.00 90.88 123 GLN A C 1
ATOM 1008 O O . GLN A 1 123 ? 2.296 -9.917 17.017 1.00 90.88 123 GLN A O 1
ATOM 1013 N N . LEU A 1 124 ? 2.216 -9.078 14.946 1.00 86.69 124 LEU A N 1
ATOM 1014 C CA . LEU A 1 124 ? 0.791 -8.726 15.015 1.00 86.69 124 LEU A CA 1
ATOM 1015 C C . LEU A 1 124 ? -0.147 -9.937 14.919 1.00 86.69 124 LEU A C 1
ATOM 1017 O O . LEU A 1 124 ? -1.332 -9.814 15.226 1.00 86.69 124 LEU A O 1
ATOM 1021 N N . CYS A 1 125 ? 0.361 -11.078 14.447 1.00 79.94 125 CYS A N 1
ATOM 1022 C CA . CYS A 1 125 ? -0.392 -12.326 14.319 1.00 79.94 125 CYS A CA 1
ATOM 1023 C C . CYS A 1 125 ? -0.312 -13.223 15.563 1.00 79.94 125 CYS A C 1
ATOM 1025 O O . CYS A 1 125 ? -1.018 -14.232 15.602 1.00 79.94 125 CYS A O 1
ATOM 1027 N N . LEU A 1 126 ? 0.584 -12.916 16.506 1.00 71.19 126 LEU A N 1
ATOM 1028 C CA . LEU A 1 126 ? 0.899 -13.725 17.689 1.00 71.19 126 LEU A CA 1
ATOM 1029 C C . LEU A 1 126 ? 0.261 -13.119 18.943 1.00 71.19 126 LEU A C 1
ATOM 1031 O O . LEU A 1 126 ? -0.211 -13.915 19.782 1.00 71.19 126 LEU A O 1
#

Nearest PDB structures (foldseek):
  8f6q-assembly1_A  TM=5.437E-01  e=1.013E+00  synthetic construct
  6xr2-assembly2_D  TM=5.100E-01  e=2.011E+00  synthetic construct

InterPro domains:
  IPR025614 Cell morphogenesis protein N-terminal [PF14222] (2-125)
  IPR039867 Protein furry/Tao3/Mor2 [PTHR12295] (2-126)

Solvent-accessible surface area (backbone atoms only — not comparable to full-atom values): 7008 Å² total; per-residue (Å²): 109,71,69,59,49,53,49,46,63,60,50,48,74,55,77,86,49,76,71,61,60,70,57,30,42,52,50,32,51,53,50,36,54,52,49,53,49,54,73,69,57,83,52,65,69,54,44,45,48,50,33,51,32,50,32,61,45,37,49,64,47,41,76,65,62,82,83,61,48,79,41,65,46,58,46,52,40,35,68,66,46,44,63,64,41,48,61,43,30,74,35,83,96,37,23,84,54,28,49,59,30,44,51,37,42,39,62,54,34,36,72,69,56,26,68,70,48,46,62,68,54,56,58,75,79,109

Radius of gyration: 14.07 Å; Cα contacts (8 Å, |Δi|>4): 109; chains: 1; bounding box: 38×27×38 Å